Protein AF-A0A554J5T7-F1 (afdb_monomer_lite)

Foldseek 3Di:
DDKDKDKAWAADPPHDQKDWDFDADPNDTDIDIHGHDHLVVVVVVLVVVQWDWPDWDWDDDPVIIMTITMTDHD

Structure (mmCIF, N/CA/C/O backbone):
data_AF-A0A554J5T7-F1
#
_entry.id   AF-A0A554J5T7-F1
#
loop_
_atom_site.group_PDB
_atom_site.id
_atom_site.type_symbol
_atom_site.label_atom_id
_atom_site.label_alt_id
_atom_site.label_comp_id
_atom_site.label_asym_id
_atom_site.label_entity_id
_atom_site.label_seq_id
_atom_site.pdbx_PDB_ins_code
_atom_site.Cartn_x
_atom_site.Cartn_y
_atom_site.Cartn_z
_atom_site.occupancy
_atom_site.B_iso_or_equiv
_atom_site.auth_seq_id
_atom_site.auth_comp_id
_atom_site.auth_asym_id
_atom_site.auth_atom_id
_atom_site.pdbx_PDB_model_num
ATOM 1 N N . SER A 1 1 ? -19.440 -4.163 13.588 1.00 72.69 1 SER A N 1
ATOM 2 C CA . SER A 1 1 ? -18.162 -3.440 13.515 1.00 72.69 1 SER A CA 1
ATOM 3 C C . SER A 1 1 ? -17.822 -3.264 12.055 1.00 72.69 1 SER A C 1
ATOM 5 O O . SER A 1 1 ? -17.908 -4.235 11.309 1.00 72.69 1 SER A O 1
ATOM 7 N N . ASP A 1 2 ? -17.501 -2.041 11.648 1.00 92.38 2 ASP A N 1
ATOM 8 C CA . ASP A 1 2 ? -17.182 -1.744 10.252 1.00 92.38 2 ASP A CA 1
ATOM 9 C C . ASP A 1 2 ? -15.729 -2.128 9.958 1.00 92.38 2 ASP A C 1
ATOM 11 O O . ASP A 1 2 ? -14.827 -1.848 10.756 1.00 92.38 2 ASP A O 1
ATOM 15 N N . LEU A 1 3 ? -15.512 -2.789 8.820 1.00 96.88 3 LEU A N 1
ATOM 16 C CA . LEU A 1 3 ? -14.204 -3.257 8.372 1.00 96.88 3 LEU A CA 1
ATOM 17 C C . LEU A 1 3 ? -13.846 -2.601 7.040 1.00 96.88 3 LEU A C 1
ATOM 19 O O . LEU A 1 3 ? -14.660 -2.569 6.118 1.00 96.88 3 LEU A O 1
ATOM 23 N N . LEU A 1 4 ? -12.608 -2.129 6.931 1.00 97.25 4 LEU A N 1
ATOM 24 C CA . LEU A 1 4 ? -12.005 -1.671 5.688 1.00 97.25 4 LEU A CA 1
ATOM 25 C C . LEU A 1 4 ? -10.892 -2.637 5.295 1.00 97.25 4 LEU A C 1
ATOM 27 O O . LEU A 1 4 ? -9.920 -2.795 6.030 1.00 97.25 4 LEU A O 1
ATOM 31 N N . TYR A 1 5 ? -11.020 -3.240 4.118 1.00 97.56 5 TYR A N 1
ATOM 32 C CA . TYR A 1 5 ? -9.945 -3.995 3.484 1.00 97.56 5 TYR A CA 1
ATOM 33 C C . TYR A 1 5 ? -9.256 -3.137 2.427 1.00 97.56 5 TYR A C 1
ATOM 35 O O . TYR A 1 5 ? -9.926 -2.516 1.601 1.00 97.56 5 TYR A O 1
ATOM 43 N N . ILE A 1 6 ? -7.925 -3.151 2.423 1.00 97.19 6 ILE A N 1
ATOM 44 C CA . ILE A 1 6 ? -7.116 -2.566 1.353 1.00 97.19 6 ILE A CA 1
ATOM 45 C C . ILE A 1 6 ? -6.083 -3.572 0.856 1.00 97.19 6 ILE A C 1
ATOM 47 O O . ILE A 1 6 ? -5.533 -4.361 1.627 1.00 97.19 6 ILE A O 1
ATOM 51 N N . ALA A 1 7 ? -5.792 -3.492 -0.440 1.00 97.38 7 ALA A N 1
ATOM 52 C CA . ALA A 1 7 ? -4.692 -4.197 -1.072 1.00 97.38 7 ALA A CA 1
ATOM 53 C C . ALA A 1 7 ? -3.977 -3.252 -2.037 1.00 97.38 7 ALA A C 1
ATOM 55 O O . ALA A 1 7 ? -4.587 -2.753 -2.984 1.00 97.38 7 ALA A O 1
ATOM 56 N N . VAL A 1 8 ? -2.689 -3.008 -1.803 1.00 97.12 8 VAL A N 1
ATOM 57 C CA . VAL A 1 8 ? -1.865 -2.121 -2.637 1.00 97.12 8 VAL A CA 1
ATOM 58 C C . VAL A 1 8 ? -0.572 -2.811 -3.051 1.00 97.12 8 VAL A C 1
ATOM 60 O O . VAL A 1 8 ? -0.131 -3.771 -2.414 1.00 97.12 8 VAL A O 1
ATOM 63 N N . LYS A 1 9 ? 0.035 -2.343 -4.145 1.00 96.50 9 LYS A N 1
ATOM 64 C CA . LYS A 1 9 ? 1.306 -2.884 -4.630 1.00 96.50 9 LYS A CA 1
ATOM 65 C C . LYS A 1 9 ? 2.442 -2.453 -3.701 1.00 96.50 9 LYS A C 1
ATOM 67 O O . LYS A 1 9 ? 2.607 -1.265 -3.436 1.00 96.50 9 LYS A O 1
ATOM 72 N N . GLU A 1 10 ? 3.227 -3.421 -3.242 1.00 97.38 10 GLU A N 1
ATOM 73 C CA . GLU A 1 10 ? 4.412 -3.172 -2.422 1.00 97.38 10 GLU A CA 1
ATOM 74 C C . GLU A 1 10 ? 5.515 -2.523 -3.267 1.00 97.38 10 GLU A C 1
ATOM 76 O O . GLU A 1 10 ? 5.818 -2.979 -4.378 1.00 97.38 10 GLU A O 1
ATOM 81 N N . GLN A 1 11 ? 6.135 -1.479 -2.726 1.00 96.12 11 GLN A N 1
ATOM 82 C CA . GLN A 1 11 ? 7.349 -0.897 -3.275 1.00 96.12 11 GLN A CA 1
ATOM 83 C C . GLN A 1 11 ? 8.526 -1.861 -3.095 1.00 96.12 11 GLN A C 1
ATOM 85 O O . GLN A 1 11 ? 8.751 -2.423 -2.023 1.00 96.12 11 GLN A O 1
ATOM 90 N N . LYS A 1 12 ? 9.311 -2.055 -4.157 1.00 91.06 12 LYS A N 1
ATOM 91 C CA . LYS A 1 12 ? 10.557 -2.832 -4.073 1.00 91.06 12 LYS A CA 1
ATOM 92 C C . LYS A 1 12 ? 11.632 -2.013 -3.337 1.00 91.06 12 LYS A C 1
ATOM 94 O O . LYS A 1 12 ? 11.618 -0.797 -3.489 1.00 91.06 12 LYS A O 1
ATOM 99 N N . PRO A 1 13 ? 12.602 -2.643 -2.641 1.00 85.50 13 PRO A N 1
ATOM 100 C CA . PRO A 1 13 ? 13.623 -1.943 -1.841 1.00 85.50 13 PRO A CA 1
ATOM 101 C C . PRO A 1 13 ? 14.401 -0.827 -2.560 1.00 85.50 13 PRO A C 1
ATOM 103 O O . PRO A 1 13 ? 14.893 0.087 -1.913 1.00 85.50 13 PRO A O 1
ATOM 106 N N . GLU A 1 14 ? 14.481 -0.879 -3.889 1.00 87.19 14 GLU A N 1
ATOM 107 C CA . GLU A 1 14 ? 15.109 0.147 -4.738 1.00 87.19 14 GLU A CA 1
ATOM 108 C C . GLU A 1 14 ? 14.196 0.553 -5.911 1.00 87.19 14 GLU A C 1
ATOM 110 O O . GLU A 1 14 ? 14.629 1.132 -6.905 1.00 87.19 14 GLU A O 1
ATOM 115 N N . GLY A 1 15 ? 12.917 0.179 -5.836 1.00 85.50 15 GLY A N 1
ATOM 116 C CA . GLY A 1 15 ? 11.925 0.494 -6.854 1.00 85.50 15 GLY A CA 1
ATOM 117 C C . GLY A 1 15 ? 11.388 1.915 -6.691 1.00 85.50 15 GLY A C 1
ATOM 118 O O . GLY A 1 15 ? 11.367 2.442 -5.575 1.00 85.50 15 GLY A O 1
ATOM 119 N N . PRO A 1 16 ? 10.912 2.537 -7.779 1.00 90.62 16 PRO A N 1
ATOM 120 C CA . PRO A 1 16 ? 10.304 3.853 -7.685 1.00 90.62 16 PRO A CA 1
ATOM 121 C C . PRO A 1 16 ? 8.994 3.788 -6.885 1.00 90.62 16 PRO A C 1
ATOM 123 O O . PRO A 1 16 ? 8.287 2.778 -6.915 1.00 90.62 16 PRO A O 1
ATOM 126 N N . ALA A 1 17 ? 8.663 4.878 -6.192 1.00 91.81 17 ALA A N 1
ATOM 127 C CA . ALA A 1 17 ? 7.365 5.034 -5.532 1.00 91.81 17 ALA A CA 1
ATOM 128 C C . ALA A 1 17 ? 6.228 5.184 -6.556 1.00 91.81 17 ALA A C 1
ATOM 130 O O . ALA A 1 17 ? 5.098 4.776 -6.307 1.00 91.81 17 ALA A O 1
ATOM 131 N N . GLU A 1 18 ? 6.533 5.725 -7.735 1.00 94.69 18 GLU A N 1
ATOM 132 C CA . GLU A 1 18 ? 5.575 5.940 -8.813 1.00 94.69 18 GLU A CA 1
ATOM 133 C C . GLU A 1 18 ? 6.208 5.602 -10.161 1.00 94.69 18 GLU A C 1
ATOM 135 O O . GLU A 1 18 ? 7.385 5.876 -10.392 1.00 94.69 18 GLU A O 1
ATOM 140 N N . GLU A 1 19 ? 5.442 5.017 -11.077 1.00 94.12 19 GLU A N 1
ATOM 141 C CA . GLU A 1 19 ? 5.917 4.767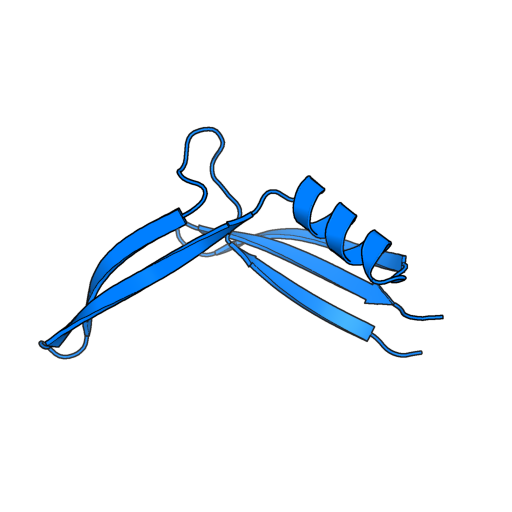 -12.439 1.00 94.12 19 GLU A CA 1
ATOM 142 C C . GLU A 1 19 ? 4.801 4.974 -13.469 1.00 94.12 19 GLU A C 1
ATOM 144 O O . GLU A 1 19 ? 3.637 4.646 -13.230 1.00 94.12 19 GLU A O 1
ATOM 149 N N . MET A 1 20 ? 5.184 5.466 -14.648 1.00 93.88 20 MET A N 1
ATOM 150 C CA . MET A 1 20 ? 4.361 5.424 -15.854 1.00 93.88 20 MET A CA 1
ATOM 151 C C . MET A 1 20 ? 4.772 4.213 -16.687 1.00 93.88 20 MET A C 1
ATOM 153 O O . MET A 1 20 ? 5.955 4.019 -16.969 1.00 93.88 20 MET A O 1
ATOM 157 N N . LYS A 1 21 ? 3.803 3.39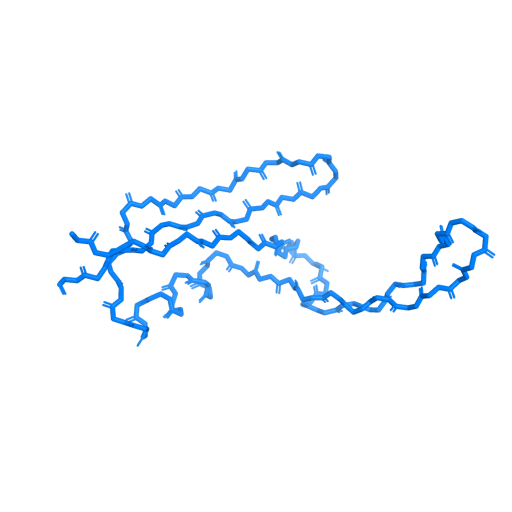9 -17.100 1.00 90.94 21 LYS A N 1
ATOM 158 C CA . LYS A 1 21 ? 4.018 2.263 -17.999 1.00 90.94 21 LYS A CA 1
ATOM 159 C C . LYS A 1 21 ? 3.123 2.367 -19.212 1.00 90.94 21 LYS A C 1
ATOM 161 O O . LYS A 1 21 ? 1.911 2.493 -19.075 1.00 90.94 21 LYS A O 1
ATOM 166 N N . THR A 1 22 ? 3.717 2.254 -20.391 1.00 91.44 22 THR A N 1
ATOM 167 C CA . THR A 1 22 ? 2.965 2.042 -21.624 1.00 91.44 22 THR A CA 1
ATOM 168 C C . THR A 1 22 ? 2.670 0.554 -21.763 1.00 91.44 22 THR A C 1
ATOM 170 O O . THR A 1 22 ? 3.587 -0.264 -21.841 1.00 91.44 22 THR A O 1
ATOM 173 N N . GLU A 1 23 ? 1.394 0.197 -21.788 1.00 88.56 23 GLU A N 1
ATOM 174 C CA . GLU A 1 23 ? 0.917 -1.167 -22.002 1.00 88.56 23 GLU A CA 1
ATOM 175 C C . GLU A 1 23 ? 0.150 -1.220 -23.332 1.00 88.56 23 GLU A C 1
ATOM 177 O O . GLU A 1 23 ? -0.450 -0.233 -23.752 1.00 88.56 23 GLU A O 1
ATOM 182 N N . ASN A 1 24 ? 0.199 -2.359 -24.025 1.00 85.31 24 ASN A N 1
ATOM 183 C CA . ASN A 1 24 ? -0.619 -2.609 -25.213 1.00 85.31 24 ASN A CA 1
ATOM 184 C C . ASN A 1 24 ? -1.751 -3.551 -24.818 1.00 85.31 24 ASN A C 1
ATOM 186 O O . ASN A 1 24 ? -1.487 -4.722 -24.543 1.00 85.31 24 ASN A O 1
ATOM 190 N N . ASP A 1 25 ? -2.988 -3.061 -24.823 1.00 82.50 25 ASP A N 1
ATOM 191 C CA . ASP A 1 25 ? -4.174 -3.889 -24.599 1.00 82.50 25 ASP A CA 1
ATOM 192 C C . ASP A 1 25 ? -5.032 -3.905 -25.867 1.00 82.50 25 ASP A C 1
ATOM 194 O O . ASP A 1 25 ? -5.344 -2.866 -26.449 1.00 82.50 25 ASP A O 1
ATOM 198 N N . TYR A 1 26 ? -5.306 -5.110 -26.369 1.00 82.38 26 TYR A N 1
ATOM 199 C CA . TYR A 1 26 ? -5.978 -5.362 -27.654 1.00 82.38 26 TYR A CA 1
ATOM 200 C C . TYR A 1 26 ? -5.434 -4.558 -28.856 1.00 82.38 26 TYR A C 1
ATOM 202 O O . TYR A 1 26 ? -6.179 -4.204 -29.766 1.00 82.38 26 TYR A O 1
ATOM 210 N N . GLY A 1 27 ? -4.123 -4.291 -28.883 1.00 89.12 27 GLY A N 1
ATOM 211 C CA . GLY A 1 27 ? -3.458 -3.560 -29.971 1.00 89.12 27 GLY A CA 1
ATOM 212 C C . GLY A 1 27 ? -3.491 -2.034 -29.838 1.00 89.12 27 GLY A C 1
ATOM 213 O O . GLY A 1 27 ? -3.021 -1.346 -30.744 1.00 89.12 27 GLY A O 1
ATOM 214 N N . TYR A 1 28 ? -4.004 -1.510 -28.724 1.00 85.31 28 TYR A N 1
ATOM 215 C CA . TYR A 1 28 ? -3.995 -0.084 -28.421 1.00 85.31 28 TYR A CA 1
ATOM 216 C C . TYR A 1 28 ? -2.984 0.220 -27.308 1.00 85.31 28 TYR A C 1
ATOM 218 O O . TYR A 1 28 ? -3.110 -0.333 -26.209 1.00 85.31 28 TYR A O 1
ATOM 226 N N . PRO A 1 29 ? -1.995 1.102 -27.555 1.00 92.12 29 PRO A N 1
ATOM 227 C CA . PRO A 1 29 ? -1.099 1.550 -26.508 1.00 92.12 29 PRO A CA 1
ATOM 228 C C . PRO A 1 29 ? -1.841 2.515 -25.584 1.00 92.12 29 PRO A C 1
ATOM 230 O O . PRO A 1 29 ? -2.486 3.461 -26.040 1.00 92.12 29 PRO A O 1
ATOM 233 N N . TYR A 1 30 ? -1.717 2.303 -24.282 1.00 91.94 30 TYR A N 1
ATOM 234 C CA . TYR A 1 30 ? -2.174 3.243 -23.268 1.00 91.94 30 TYR A CA 1
ATOM 235 C C . TYR A 1 30 ? -1.118 3.391 -22.181 1.00 91.94 30 TYR A C 1
ATOM 237 O O . TYR A 1 30 ? -0.319 2.488 -21.930 1.00 91.94 30 TYR A O 1
ATOM 245 N N . GLU A 1 31 ? -1.109 4.551 -21.536 1.00 93.44 31 GLU A N 1
ATOM 246 C CA . GLU A 1 31 ? -0.229 4.817 -20.408 1.00 93.44 31 GLU A CA 1
ATOM 247 C C . GLU A 1 31 ? -0.974 4.595 -19.097 1.00 93.44 31 GLU A C 1
ATOM 249 O O . GLU A 1 31 ? -2.099 5.063 -18.903 1.00 93.44 31 GLU A O 1
ATOM 254 N N . ARG A 1 32 ? -0.330 3.883 -18.177 1.00 92.69 32 ARG A N 1
ATOM 255 C CA . ARG A 1 32 ? -0.834 3.630 -16.838 1.00 92.69 32 ARG A CA 1
ATOM 256 C C . ARG A 1 32 ? 0.135 4.171 -15.810 1.00 92.69 32 ARG A C 1
ATOM 258 O O . ARG A 1 32 ? 1.306 3.802 -15.792 1.00 92.69 32 ARG A O 1
ATOM 265 N N . PHE A 1 33 ? -0.398 5.006 -14.934 1.00 93.69 33 PHE A N 1
ATOM 266 C CA . PHE A 1 33 ? 0.286 5.448 -13.735 1.00 93.69 33 PHE A CA 1
ATOM 267 C C . PHE A 1 33 ? 0.084 4.420 -12.621 1.00 93.69 33 PHE A C 1
ATOM 269 O O . PHE A 1 33 ? -1.043 3.975 -12.372 1.00 93.69 33 PHE A O 1
ATOM 276 N N . PHE A 1 34 ? 1.162 4.040 -11.947 1.00 92.88 34 PHE A N 1
ATOM 277 C CA . PHE A 1 34 ? 1.119 3.193 -10.763 1.00 92.88 34 PHE A CA 1
ATOM 278 C C . PHE A 1 34 ? 1.796 3.889 -9.593 1.00 92.88 34 PHE A C 1
ATOM 280 O O . PHE A 1 34 ? 2.910 4.380 -9.741 1.00 92.88 34 PHE A O 1
ATOM 287 N N . SER A 1 35 ? 1.155 3.821 -8.428 1.00 95.12 35 SER A N 1
ATOM 288 C CA . SER A 1 35 ? 1.767 4.132 -7.137 1.00 95.12 35 SER A CA 1
ATOM 289 C C . SER A 1 35 ? 2.068 2.838 -6.382 1.00 95.12 35 SER A C 1
ATOM 291 O O . SER A 1 35 ? 1.277 1.885 -6.398 1.00 95.12 35 SER A O 1
ATOM 293 N N . TYR A 1 36 ? 3.217 2.824 -5.725 1.00 96.75 36 TYR A N 1
ATOM 294 C CA . TYR A 1 36 ? 3.723 1.761 -4.876 1.00 96.75 36 TYR A CA 1
ATOM 295 C C . TYR A 1 36 ? 3.872 2.281 -3.457 1.00 96.75 36 TYR A C 1
ATOM 297 O O . TYR A 1 36 ? 4.168 3.453 -3.252 1.00 96.75 36 TYR A O 1
ATOM 305 N N . PHE A 1 37 ? 3.679 1.394 -2.489 1.00 97.06 37 PHE A N 1
ATOM 306 C CA . PHE A 1 37 ? 3.661 1.772 -1.082 1.00 97.06 37 PHE A CA 1
ATOM 307 C C . PHE A 1 37 ? 4.517 0.822 -0.264 1.00 97.06 37 PHE A C 1
ATOM 309 O O . PHE A 1 37 ? 4.639 -0.366 -0.582 1.00 97.06 37 PHE A O 1
ATOM 316 N N . THR A 1 38 ? 5.071 1.324 0.826 1.00 96.19 38 THR A N 1
ATOM 317 C CA . THR A 1 38 ? 5.635 0.494 1.883 1.00 96.19 38 THR A CA 1
ATOM 318 C C . THR A 1 38 ? 4.542 0.064 2.856 1.00 96.19 38 THR A C 1
ATOM 320 O O . THR A 1 38 ? 3.483 0.683 2.982 1.00 96.19 38 THR A O 1
ATOM 323 N N . ARG A 1 39 ? 4.793 -1.030 3.578 1.00 95.94 39 ARG A N 1
ATOM 324 C CA . ARG A 1 39 ? 3.872 -1.489 4.622 1.00 95.94 39 ARG A CA 1
ATOM 325 C C . ARG A 1 39 ? 3.728 -0.450 5.737 1.00 95.94 39 ARG A C 1
ATOM 327 O O . ARG A 1 39 ? 2.613 -0.213 6.183 1.00 95.94 39 ARG A O 1
ATOM 334 N N . GLU A 1 40 ? 4.835 0.164 6.145 1.00 96.44 40 GLU A N 1
ATOM 335 C CA . GLU A 1 40 ? 4.874 1.164 7.216 1.00 96.44 40 GLU A CA 1
ATOM 336 C C . GLU A 1 40 ? 4.007 2.388 6.889 1.00 96.44 40 GLU A C 1
ATOM 338 O O . GLU A 1 40 ? 3.197 2.803 7.716 1.00 96.44 40 GLU A O 1
ATOM 343 N N . GLU A 1 41 ? 4.086 2.907 5.659 1.00 97.06 41 GLU A N 1
ATOM 344 C CA . GLU A 1 41 ? 3.225 4.008 5.201 1.00 97.06 41 GLU A CA 1
ATOM 345 C C . GLU A 1 41 ? 1.741 3.640 5.291 1.00 97.06 41 GLU A C 1
ATOM 347 O O . GLU A 1 41 ? 0.932 4.403 5.824 1.00 97.06 41 GLU A O 1
ATOM 352 N N . MET A 1 42 ? 1.370 2.446 4.818 1.00 97.88 42 MET A N 1
ATOM 353 C CA . MET A 1 42 ? -0.028 2.013 4.826 1.00 97.88 42 MET A CA 1
ATOM 354 C C . MET A 1 42 ? -0.564 1.765 6.240 1.00 97.88 42 MET A C 1
ATOM 356 O O . MET A 1 42 ? -1.721 2.088 6.519 1.00 97.88 42 MET A O 1
ATOM 360 N N . GLU A 1 43 ? 0.262 1.236 7.145 1.00 97.88 43 GLU A N 1
ATOM 361 C CA . GLU A 1 43 ? -0.079 1.120 8.567 1.00 97.88 43 GLU A CA 1
ATOM 362 C C . GLU A 1 43 ? -0.263 2.515 9.198 1.00 97.88 43 GLU A C 1
ATOM 364 O O . GLU A 1 43 ? -1.260 2.761 9.884 1.00 97.88 43 GLU A O 1
ATOM 369 N N . GLY A 1 44 ? 0.614 3.473 8.884 1.00 98.06 44 GLY A N 1
ATOM 370 C CA . GLY A 1 44 ? 0.487 4.868 9.315 1.00 98.06 44 GLY A CA 1
ATOM 371 C C . GLY A 1 44 ? -0.798 5.548 8.822 1.00 98.06 44 GLY A C 1
ATOM 372 O O . GLY A 1 44 ? -1.470 6.251 9.587 1.00 98.06 44 GLY A O 1
ATOM 373 N N . HIS A 1 45 ? -1.197 5.301 7.572 1.00 97.62 45 HIS A N 1
ATOM 374 C CA . HIS A 1 45 ? -2.459 5.803 7.022 1.00 97.62 45 HIS A CA 1
ATOM 375 C C . HIS A 1 45 ? -3.683 5.206 7.726 1.00 97.62 45 HIS A C 1
ATOM 377 O O . HIS A 1 45 ? -4.612 5.944 8.056 1.00 97.62 45 HIS A O 1
ATOM 383 N N . MET A 1 46 ? -3.674 3.901 8.012 1.00 97.06 46 MET A N 1
ATOM 384 C CA . MET A 1 46 ? -4.740 3.234 8.770 1.00 97.06 46 MET A CA 1
ATOM 385 C C . MET A 1 46 ? -4.916 3.843 10.163 1.00 97.06 46 MET A C 1
ATOM 387 O O . MET A 1 46 ? -6.035 4.174 10.562 1.00 97.06 46 MET A O 1
ATOM 391 N N . HIS A 1 47 ? -3.811 4.057 10.877 1.00 96.75 47 HIS A N 1
ATOM 392 C CA . HIS A 1 47 ? -3.837 4.688 12.194 1.00 96.75 47 HIS A CA 1
ATOM 393 C C . HIS A 1 47 ? -4.343 6.130 12.141 1.00 96.75 47 HIS A C 1
ATOM 395 O O . HIS A 1 47 ? -5.202 6.509 12.936 1.00 96.75 47 HIS A O 1
ATOM 401 N N . THR A 1 48 ? -3.876 6.916 11.169 1.00 97.69 48 THR A N 1
ATOM 402 C CA . THR A 1 48 ? -4.336 8.299 10.961 1.00 97.69 48 THR A CA 1
ATOM 403 C C . THR A 1 48 ? -5.835 8.358 10.641 1.00 97.69 48 THR A C 1
ATOM 405 O O . THR A 1 48 ? -6.523 9.284 11.063 1.00 97.69 48 THR A O 1
ATOM 408 N N . ALA A 1 49 ? -6.369 7.341 9.959 1.00 96.00 49 ALA A N 1
ATOM 409 C CA . ALA A 1 49 ? -7.797 7.193 9.680 1.00 96.00 49 ALA A CA 1
ATOM 410 C C . ALA A 1 49 ? -8.631 6.716 10.891 1.00 96.00 49 ALA A C 1
ATOM 412 O O . ALA A 1 49 ? -9.847 6.547 10.771 1.00 96.00 49 ALA A O 1
ATOM 413 N N . GLY A 1 50 ? -8.008 6.493 12.053 1.00 96.69 50 GLY A N 1
ATOM 414 C CA . GLY A 1 50 ? -8.677 6.019 13.265 1.00 96.69 50 GLY A CA 1
ATOM 415 C C . GLY A 1 50 ? -9.072 4.541 13.214 1.00 96.69 50 GLY A C 1
ATOM 416 O O . GLY A 1 50 ? -10.005 4.134 13.908 1.00 96.69 50 GLY A O 1
ATOM 417 N N . LEU A 1 51 ? -8.401 3.741 12.382 1.00 97.44 51 LEU A N 1
ATOM 418 C CA . LEU A 1 51 ? -8.644 2.307 12.262 1.00 97.44 51 LEU A CA 1
ATOM 419 C C . LEU A 1 51 ? -7.643 1.521 13.111 1.00 97.44 51 LEU A C 1
ATOM 421 O O . LEU A 1 51 ? -6.447 1.815 13.143 1.00 97.44 51 LEU A O 1
ATOM 425 N N . THR A 1 52 ? -8.135 0.476 13.772 1.00 97.88 52 THR A N 1
ATOM 426 C CA . THR A 1 52 ? -7.284 -0.528 14.420 1.00 97.88 52 THR A CA 1
ATOM 427 C C . THR A 1 52 ? -7.020 -1.653 13.432 1.00 97.88 52 THR A C 1
ATOM 429 O O . THR A 1 52 ? -7.959 -2.264 12.926 1.00 97.88 52 THR A O 1
ATOM 432 N N . ILE A 1 53 ? -5.755 -1.934 13.138 1.00 97.88 53 ILE A N 1
ATOM 433 C CA . ILE A 1 53 ? -5.379 -2.991 12.196 1.00 97.88 53 ILE A CA 1
ATOM 434 C C . ILE A 1 53 ? -5.572 -4.350 12.873 1.00 97.88 53 ILE A C 1
ATOM 436 O O . ILE A 1 53 ? -4.940 -4.639 13.885 1.00 97.88 53 ILE A O 1
ATOM 440 N N . VAL A 1 54 ? -6.446 -5.184 12.310 1.00 97.88 54 VAL A N 1
ATOM 441 C CA . VAL A 1 54 ? -6.752 -6.536 12.818 1.00 97.88 54 VAL A CA 1
ATOM 442 C C . VAL A 1 54 ? -6.143 -7.642 11.958 1.00 97.88 54 VAL A C 1
ATOM 444 O O . VAL A 1 54 ? -6.070 -8.793 12.381 1.00 97.88 54 VAL A O 1
ATOM 447 N N . TYR A 1 55 ? -5.682 -7.301 10.754 1.00 97.94 55 TYR A N 1
ATOM 448 C CA . TYR A 1 55 ? -4.928 -8.190 9.879 1.00 97.94 55 TYR A CA 1
ATOM 449 C C . TYR A 1 55 ? -3.936 -7.386 9.045 1.00 97.94 55 TYR A C 1
ATOM 451 O O . TYR A 1 55 ? -4.285 -6.322 8.529 1.00 97.94 55 TYR A O 1
ATOM 459 N N . ALA A 1 56 ? -2.726 -7.921 8.887 1.00 97.69 56 ALA A N 1
ATOM 460 C CA . ALA A 1 56 ? -1.691 -7.342 8.050 1.00 97.69 56 ALA A CA 1
ATOM 461 C C . ALA A 1 56 ? -0.772 -8.420 7.478 1.00 97.69 56 ALA A C 1
ATOM 463 O O . ALA A 1 56 ? -0.189 -9.204 8.229 1.00 97.69 56 ALA A O 1
ATOM 464 N N . ASP A 1 57 ? -0.622 -8.445 6.157 1.00 97.88 57 ASP A N 1
ATOM 465 C CA . ASP A 1 57 ? 0.216 -9.421 5.466 1.00 97.88 57 ASP A CA 1
ATOM 466 C C . ASP A 1 57 ? 0.745 -8.872 4.137 1.00 97.88 57 ASP A C 1
ATOM 468 O O . ASP A 1 57 ? 0.193 -7.930 3.568 1.00 97.88 57 ASP A O 1
ATOM 472 N N . VAL A 1 58 ? 1.809 -9.486 3.623 1.00 97.06 58 VAL A N 1
ATOM 473 C CA . VAL A 1 58 ? 2.323 -9.228 2.277 1.00 97.06 58 VAL A CA 1
ATOM 474 C C . VAL A 1 58 ? 2.282 -10.522 1.478 1.00 97.06 58 VAL A C 1
ATOM 476 O O . VAL A 1 58 ? 3.007 -11.474 1.767 1.00 97.06 58 VAL A O 1
ATOM 479 N N . LYS A 1 59 ? 1.443 -10.563 0.439 1.00 96.56 59 LYS A N 1
ATOM 480 C CA . LYS A 1 59 ? 1.262 -11.751 -0.404 1.00 96.56 59 LYS A CA 1
ATOM 481 C C . LYS A 1 59 ? 1.902 -11.576 -1.783 1.00 96.56 59 LYS A C 1
ATOM 483 O O . LYS A 1 59 ? 1.637 -10.574 -2.448 1.00 96.56 59 LYS A O 1
ATOM 488 N N . PRO A 1 60 ? 2.700 -12.543 -2.264 1.00 95.62 60 PRO A N 1
ATOM 489 C CA . PRO A 1 60 ? 3.159 -12.542 -3.647 1.00 95.62 60 PRO A CA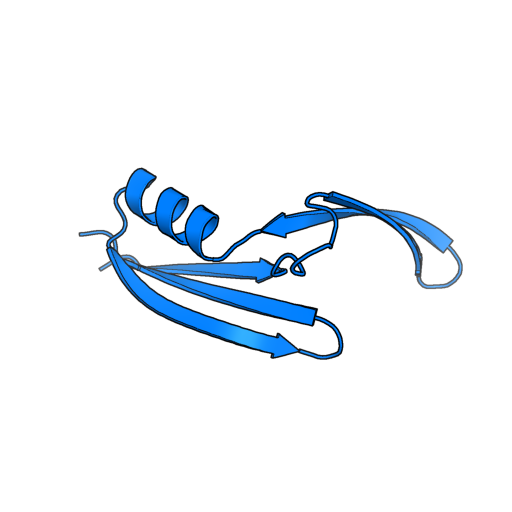 1
ATOM 490 C C . PRO A 1 60 ? 2.003 -12.864 -4.609 1.00 95.62 60 PRO A C 1
ATOM 492 O O . PRO A 1 60 ? 1.158 -13.708 -4.317 1.00 95.62 60 PRO A O 1
ATOM 495 N N . SER A 1 61 ? 1.981 -12.210 -5.770 1.00 92.50 61 SER A N 1
ATOM 496 C CA . SER A 1 61 ? 1.098 -12.523 -6.899 1.00 92.50 61 SER A CA 1
ATOM 497 C C . SER A 1 61 ? 1.812 -12.192 -8.212 1.00 92.50 61 SER A C 1
ATOM 499 O O . SER A 1 61 ? 2.064 -11.026 -8.530 1.00 92.50 61 SER A O 1
ATOM 501 N N . GLY A 1 62 ? 2.193 -13.230 -8.961 1.00 89.50 62 GLY A N 1
ATOM 502 C CA . GLY A 1 62 ? 3.058 -13.090 -10.133 1.00 89.50 62 GLY A CA 1
ATOM 503 C C . GLY A 1 62 ? 4.415 -12.479 -9.765 1.00 89.50 62 GLY A C 1
ATOM 504 O O . GLY A 1 62 ? 5.083 -12.941 -8.844 1.00 89.50 62 GLY A O 1
ATOM 505 N N . SER A 1 63 ? 4.817 -11.425 -10.478 1.00 86.50 63 SER A N 1
ATOM 506 C CA . SER A 1 63 ? 6.053 -10.666 -10.221 1.00 86.50 63 SER A CA 1
ATOM 507 C C . SER A 1 63 ? 5.889 -9.531 -9.198 1.00 86.50 63 SER A C 1
ATOM 509 O O . SER A 1 63 ? 6.835 -8.773 -8.954 1.00 86.50 63 SER A O 1
ATOM 511 N N . LEU A 1 64 ? 4.689 -9.389 -8.628 1.00 90.50 64 LEU A N 1
ATOM 512 C CA . LEU A 1 64 ? 4.328 -8.337 -7.687 1.00 90.50 64 LEU A CA 1
ATOM 513 C C . LEU A 1 64 ? 4.137 -8.911 -6.284 1.00 90.50 64 LEU A C 1
ATOM 515 O O . LEU A 1 64 ? 3.802 -10.081 -6.096 1.00 90.50 64 LEU A O 1
ATOM 519 N N . ARG A 1 65 ? 4.314 -8.053 -5.287 1.00 96.25 65 ARG A N 1
ATOM 520 C CA . ARG A 1 65 ? 3.946 -8.313 -3.899 1.00 96.25 65 ARG A CA 1
ATOM 521 C C . ARG A 1 65 ? 2.863 -7.317 -3.507 1.00 96.25 65 ARG A C 1
ATOM 523 O O . ARG A 1 65 ? 2.887 -6.169 -3.947 1.00 96.25 65 ARG A O 1
ATOM 530 N N . TRP A 1 66 ? 1.886 -7.782 -2.744 1.00 97.38 66 TRP A N 1
ATOM 531 C CA . TRP A 1 66 ? 0.705 -7.020 -2.363 1.00 97.38 66 TRP A CA 1
ATOM 532 C C . TRP A 1 66 ? 0.657 -6.882 -0.855 1.00 97.38 66 TRP A C 1
ATOM 534 O O . TRP A 1 66 ? 0.580 -7.893 -0.158 1.00 97.38 66 TRP A O 1
ATOM 544 N N . ILE A 1 67 ? 0.667 -5.646 -0.369 1.00 98.19 67 ILE A N 1
ATOM 545 C CA . ILE A 1 67 ? 0.386 -5.335 1.031 1.00 98.19 67 ILE A CA 1
ATOM 546 C C . ILE A 1 67 ? -1.122 -5.420 1.210 1.00 98.19 67 ILE A C 1
ATOM 548 O O . ILE A 1 67 ? -1.864 -4.751 0.491 1.00 98.19 67 ILE A O 1
ATOM 552 N N . GLN A 1 68 ? -1.566 -6.238 2.154 1.00 98.38 68 GLN A N 1
ATOM 553 C CA . GLN A 1 68 ? -2.970 -6.431 2.484 1.00 98.38 68 GLN A CA 1
ATOM 554 C C . GLN A 1 68 ? -3.199 -6.081 3.948 1.00 98.38 68 GLN A C 1
ATOM 556 O O . GLN A 1 68 ? -2.529 -6.623 4.828 1.00 98.38 68 GLN A O 1
ATOM 561 N N . LEU A 1 69 ? -4.154 -5.190 4.206 1.00 98.50 69 LEU A N 1
ATOM 562 C CA . LEU A 1 69 ? -4.498 -4.735 5.551 1.00 98.50 69 LEU A CA 1
ATOM 563 C C . LEU A 1 69 ? -6.015 -4.787 5.743 1.00 98.50 69 LEU A C 1
ATOM 565 O O . LEU A 1 69 ? -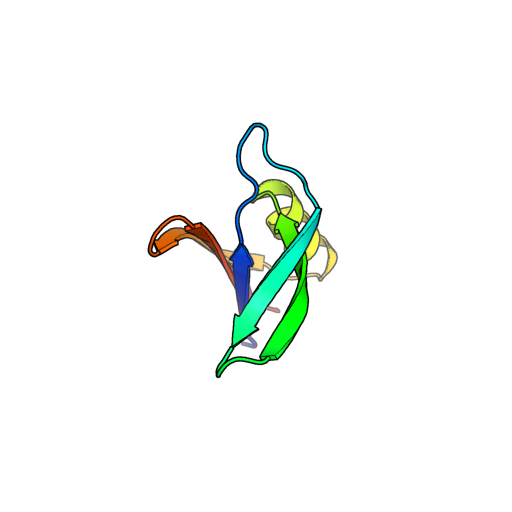6.772 -4.438 4.835 1.00 98.50 69 LEU A O 1
ATOM 569 N N . ILE A 1 70 ? -6.450 -5.192 6.937 1.00 98.31 70 ILE A N 1
ATOM 570 C CA . ILE A 1 70 ? -7.833 -5.017 7.396 1.00 98.31 70 ILE A CA 1
ATOM 571 C C . ILE A 1 70 ? -7.810 -4.103 8.614 1.00 98.31 70 ILE A C 1
ATOM 573 O O . ILE A 1 70 ? -7.236 -4.452 9.648 1.00 98.31 70 ILE A O 1
ATOM 577 N N . GLY A 1 71 ? -8.449 -2.944 8.483 1.00 97.88 71 GLY A N 1
ATOM 578 C CA . GLY A 1 71 ? -8.707 -2.012 9.572 1.00 97.88 71 GLY A CA 1
ATOM 579 C C . GLY A 1 71 ? -10.131 -2.167 10.098 1.00 97.88 71 GLY A C 1
ATOM 580 O O . GLY A 1 71 ? -11.073 -2.300 9.321 1.00 97.88 71 GLY A O 1
ATOM 581 N N . GLN A 1 72 ? -10.297 -2.125 11.414 1.00 97.88 72 GLN A N 1
ATOM 582 C CA . GLN A 1 72 ? -11.587 -2.094 12.090 1.00 97.88 72 GLN A CA 1
ATOM 583 C C . GLN A 1 72 ? -11.823 -0.708 12.686 1.00 97.88 72 GLN A C 1
ATOM 585 O O . GLN A 1 72 ? -10.953 -0.169 13.376 1.00 97.88 72 GLN A O 1
ATOM 590 N N . LYS A 1 73 ? -13.014 -0.152 12.451 1.00 94.19 73 LYS A N 1
ATOM 591 C CA . LYS A 1 73 ? -13.482 1.044 13.156 1.00 94.19 73 LYS A CA 1
ATOM 592 C C . LYS A 1 73 ? -14.236 0.628 14.420 1.00 94.19 73 LYS A C 1
ATOM 594 O O . LYS A 1 73 ? -15.045 -0.305 14.371 1.00 94.19 73 LYS A O 1
ATOM 599 N N . ALA A 1 74 ? -13.905 1.282 15.534 1.00 79.94 74 ALA A N 1
ATOM 600 C CA . ALA A 1 74 ? -14.598 1.116 16.811 1.00 79.94 74 ALA A 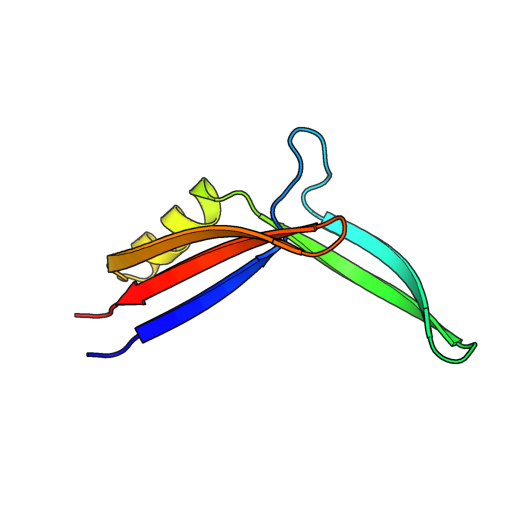CA 1
ATOM 601 C C . ALA A 1 74 ? -16.037 1.639 16.731 1.00 79.94 74 ALA A C 1
ATOM 603 O O . ALA A 1 74 ? -16.241 2.686 16.071 1.00 79.94 74 ALA A O 1
#

pLDDT: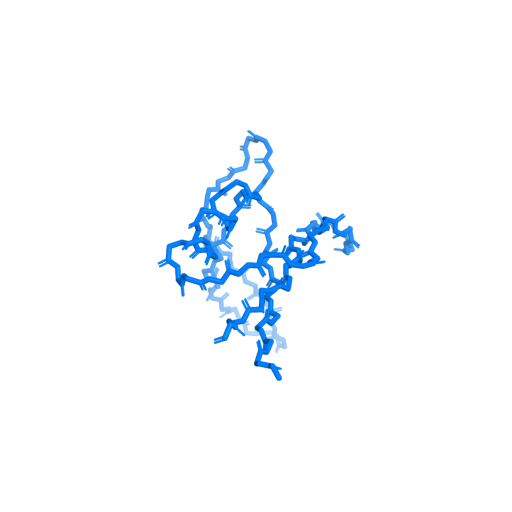 mean 93.85, std 5.11, range [72.69, 98.5]

Radius of gyration: 14.94 Å; chains: 1; bounding box: 33×21×47 Å

Sequence (74 aa):
SDLLYIAVKEQKPEGPAEEMKTENDYGYPYERFFSYFTREEMEGHMHTAGLTIVYADVKPSGSLRWIQLIGQKA

Secondary structure (DSSP, 8-state):
-EEEEEEEEBPPTTS-SEEEEEEEETTEEEEEEEE-B-HHHHHHHHHHTTPEEEEEEEEEETTEEEEEEEEEE-

=== Feature glossary ===
Legend for the data blocks above and below:

— What the protein is —

Sequence gives the chain of amino acids in standard one-letter code (A=alanine, C=cysteine, …, Y=tyrosine), read N→C. It is the only feature that is directly encoded by the gene; all structural features are derived from the folded form of this sequence.

The annotation block draws on four external resources. InterPro: which protein families and domains the sequence belongs to. GO: standardized terms for what the protein does, what process it participates in, and where in the cell it acts. CATH: which structural fold it has in the CATH hierarchy. Organism: the species of origin.

— Where its atoms are —

Atomic coordinates in PDBx/mmCIF format — the same representation the Protein Data Bank distributes. Each line of the _atom_site loop places one backbone atom in Cartesian space (units: ångströms, origin: arbitrary).

Six rendered views show the 3D structure from the faces of a cube — i.e. along ±x, ±y, ±z. Rendering representation is drawn randomly per protein from cartoon (secondary-structure ribbons), sticks (backbone bonds), or molecular surface; coloring is either N→C rainbow (blue at the N-terminus through red at the C-terminus) or one color per chain.

— Local backbone conformation —

DSSP 8-state secondary structure assigns each residue one of H (α-helix), G (3₁₀-helix), I (π-helix), E (extended β-strand), B (isolated β-bridge), T (hydrogen-bonded turn), S (bend), or '-' (coil). The assignment is computed from backbone hydrogen-bond geometry via the Kabsch–Sander algorithm.

P-SEA three-state annotation labels each residue as helix, strand, or coil based purely on the geometry of the Cα trace. It serves as a fallback when the full backbone (and thus DSSP) is unavailable.

φ (phi) and ψ (psi) are the two rotatable backbone dihedrals per residue: φ is the C(i-1)–N–Cα–C torsion, ψ is the N–Cα–C–N(i+1) torsion, both in degrees on (−180°, 180°]. α-helical residues cluster near (−60°, −45°); β-strand residues near (−120°, +130°). A Ramachandran plot is simply a scatter of (φ, ψ) for every residue.

— Global shape and packing —

Radius of gyration (Rg) is the root-mean-square distance of Cα atoms from their centroid — a single number for overall size and compactness. A globular domain of N residues has Rg ≈ 2.2·N^0.38 Å; an extended or disordered chain has a much larger Rg. The Cα contact count is the number of residue pairs whose Cα atoms are within 8 Å and are more than four positions apart in sequence — a standard proxy for tertiary packing density. The bounding box is the smallest axis-aligned box enclosing all Cα atoms.

Accessible surface area quantifies burial. A residue with SASA near zero is packed into the hydrophobic core; one with SASA >100 Å² sits on the surface. Computed here via the Shrake–Rupley numerical algorithm with a 1.4 Å probe.

The contact map is a binary N×N matrix image: pixel (i, j) is dark where Cα_i and Cα_j are within 8 Å and |i−j|>4. Because the |i−j|>4 filter removes local helical contacts, off-diagonal stripes parallel to the main diagonal indicate parallel β-sheets; stripes perpendicular to it indicate antiparallel β-sheets. The Ramachandran plot scatters every residue's (φ, ψ) pair against the sterically allowed regions. The PAE heatmap renders the predicted-aligned-error matrix.

— Structural neighborhood —

A 3Di character summarizes, for each residue, the relative orientation of the Cα frame of its nearest spatial neighbor. Because it encodes fold topology rather than chemistry, 3Di alignments detect remote structural similarity that sequence alignment misses.

Structural nearest neighbors (via Foldseek easy-search vs the PDB). Reported per hit: target PDB id, E-value, and alignment TM-score. A TM-score above ~0.5 is the conventional threshold for 'same fold'.

— Confidence and disorder —

For AlphaFold models, the B-factor field carries pLDDT — the model's own estimate of local accuracy on a 0–100 scale. Regions with pLDDT<50 should be treated as essentially unmodeled; they often correspond to intrinsically disordered segments.

B-factor (Debye–Waller factor) reflects atomic displacement in the crystal lattice. It is an experimental observable (units Å²), not a prediction; low values mean the atom is pinned down, high values mean it moves or is heterogeneous across the crystal.

Predicted Aligned Error (PAE) is an AlphaFold confidence matrix: entry (i, j) is the expected error in the position of residue j, in ångströms, when the prediction is superimposed on the true structure at residue i. Low PAE within a block of residues means that block is internally rigid and well-predicted; high PAE between two blocks means their relative placement is uncertain even if each block individually is confident.